Protein AF-A0A2D4KE89-F1 (afdb_monomer)

InterPro domains:
  IPR010844 Occludin homology domain [PF07303] (53-152)
  IPR010844 Occludin homology domain [PS51980] (47-155)
  IPR031176 ELL/occludin family [PTHR23288] (12-153)

pLDDT: mean 80.94, std 24.41, range [31.98, 98.56]

Secondary structure (DSSP, 8-state):
------------------------------------------------HHHHSPPP-SHHHHHHHHHHHHHHHHHHHHHHHHHHHHHHHHHHHHHHHHHSPTTSHHHHHHHHHHHHHHHHHHSHHHHHHHHHHHHHHHHHHHHHHHHHHHHHHH-

Foldseek 3Di:
DDDDDDDDDDDDDDDDDDDDDDDDDDDPPPPPVVPPPPPPPPDDPVVPLCVVQPADDDPVSLVVLVVVLVVLVVVLVVLVVVLVVLVVLLVVLVVQCVVDDPPDPSNVVSVVVNVVSVVVCVDPVVVVSVVSSVVSVVNSVVSVVSSVVVVVVVD

Organism: NCBI:txid1970185

Nearest PDB structures (foldseek):
  1wpa-assembly1_A  TM=9.817E-01  e=3.297E-11  Homo sapiens
  3g7c-assembly1_A  TM=9.785E-01  e=3.714E-11  Homo sapiens
  1xaw-assembly1_A  TM=9.905E-01  e=5.310E-11  Homo sapiens
  5n7k-assembly4_D  TM=8.402E-01  e=2.770E-05  Homo sapiens
  5jw9-assembly1_B  TM=6.696E-01  e=1.006E-05  Homo sapiens

Structure (mmCIF, N/CA/C/O backbone):
data_AF-A0A2D4KE89-F1
#
_entry.id   AF-A0A2D4KE89-F1
#
loop_
_atom_site.group_PDB
_atom_site.id
_atom_site.type_symbol
_atom_site.label_atom_id
_atom_site.label_alt_id
_atom_site.label_comp_id
_atom_site.label_asym_id
_atom_site.label_entity_id
_atom_site.label_seq_id
_atom_site.pdbx_PDB_ins_code
_atom_site.Cartn_x
_atom_site.Cartn_y
_atom_site.Cartn_z
_atom_site.occupancy
_atom_site.B_iso_or_equiv
_atom_site.auth_seq_id
_atom_site.auth_comp_id
_atom_site.auth_asym_id
_atom_site.auth_atom_id
_atom_site.pdbx_PDB_model_num
ATOM 1 N N . TYR A 1 1 ? -92.440 -52.316 -2.681 1.00 39.38 1 TYR A N 1
ATOM 2 C CA . TYR A 1 1 ? -91.360 -53.042 -1.993 1.00 39.38 1 TYR A CA 1
ATOM 3 C C . TYR A 1 1 ? -90.592 -52.063 -1.129 1.00 39.38 1 TYR A C 1
ATOM 5 O O . TYR A 1 1 ? -90.064 -51.085 -1.637 1.00 39.38 1 TYR A O 1
ATOM 13 N N . VAL A 1 2 ? -90.635 -52.293 0.179 1.00 39.91 2 VAL A N 1
ATOM 14 C CA . VAL A 1 2 ? -89.806 -51.656 1.208 1.00 39.91 2 VAL A CA 1
ATOM 15 C C . VAL A 1 2 ? -88.372 -52.172 1.093 1.00 39.91 2 VAL A C 1
ATOM 17 O O . VAL A 1 2 ? -88.200 -53.377 0.942 1.00 39.91 2 VAL A O 1
ATOM 20 N N . ASN A 1 3 ? -87.372 -51.295 1.222 1.00 35.12 3 ASN A N 1
ATOM 21 C CA . ASN A 1 3 ? -86.276 -51.522 2.167 1.00 35.12 3 ASN A CA 1
ATOM 22 C C . ASN A 1 3 ? -85.503 -50.224 2.458 1.00 35.12 3 ASN A C 1
ATOM 24 O O . ASN A 1 3 ? -84.977 -49.568 1.563 1.00 35.12 3 ASN A O 1
ATOM 28 N N . THR A 1 4 ? -85.447 -49.883 3.738 1.00 42.06 4 THR A N 1
ATOM 29 C CA . THR A 1 4 ? -84.610 -48.864 4.382 1.00 42.06 4 THR A CA 1
ATOM 30 C C . THR A 1 4 ? -83.249 -49.452 4.767 1.00 42.06 4 THR A C 1
ATOM 32 O O . THR A 1 4 ? -83.226 -50.593 5.219 1.00 42.06 4 THR A O 1
ATOM 35 N N . SER A 1 5 ? -82.158 -48.673 4.731 1.00 47.38 5 SER A N 1
ATOM 36 C CA . SER A 1 5 ? -81.173 -48.642 5.834 1.00 47.38 5 SER A CA 1
ATOM 37 C C . SER A 1 5 ? -80.168 -47.483 5.704 1.00 47.38 5 SER A C 1
ATOM 39 O O . SER A 1 5 ? -79.529 -47.308 4.669 1.00 47.38 5 SER A O 1
ATOM 41 N N . ASN A 1 6 ? -80.042 -46.726 6.796 1.00 38.91 6 ASN A N 1
ATOM 42 C CA . ASN A 1 6 ? -79.036 -45.707 7.116 1.00 38.91 6 ASN A CA 1
ATOM 43 C C . ASN A 1 6 ? -77.774 -46.360 7.724 1.00 38.91 6 ASN A C 1
ATOM 45 O O . ASN A 1 6 ? -77.912 -47.355 8.427 1.00 38.91 6 ASN A O 1
ATOM 49 N N . TYR A 1 7 ? -76.593 -45.737 7.573 1.00 31.98 7 TYR A N 1
ATOM 50 C CA . TYR A 1 7 ? -75.766 -45.139 8.655 1.00 31.98 7 TYR A CA 1
ATOM 51 C C . TYR A 1 7 ? -74.295 -44.901 8.231 1.00 31.98 7 TYR A C 1
ATOM 53 O O . TYR A 1 7 ? -73.557 -45.824 7.916 1.00 31.98 7 TYR A O 1
ATOM 61 N N . ASN A 1 8 ? -73.918 -43.617 8.248 1.00 35.47 8 ASN A N 1
ATOM 62 C CA . ASN A 1 8 ? -72.756 -42.948 8.863 1.00 35.47 8 ASN A CA 1
ATOM 63 C C . ASN A 1 8 ? -71.477 -43.739 9.256 1.00 35.47 8 ASN A C 1
ATOM 65 O O . ASN A 1 8 ? -71.558 -44.705 10.010 1.00 35.47 8 ASN A O 1
ATOM 69 N N . GLY A 1 9 ? -70.287 -43.189 8.943 1.00 32.12 9 GLY A N 1
ATOM 70 C CA . GLY A 1 9 ? -69.047 -43.539 9.660 1.00 32.12 9 GLY A CA 1
ATOM 71 C C . GLY A 1 9 ? -67.700 -43.172 9.009 1.00 32.12 9 GLY A C 1
ATOM 72 O O . GLY A 1 9 ? -67.129 -43.978 8.292 1.00 32.12 9 GLY A O 1
ATOM 73 N N . SER A 1 10 ? -67.167 -42.000 9.379 1.00 37.59 10 SER A N 1
ATOM 74 C CA . SER A 1 10 ? -65.745 -41.658 9.619 1.00 37.59 10 SER A CA 1
ATOM 75 C C . SER A 1 10 ? -64.627 -41.994 8.613 1.00 37.59 10 SER A C 1
ATOM 77 O O . SER A 1 10 ? -64.153 -43.124 8.552 1.00 37.59 10 SER A O 1
ATOM 79 N N . ALA A 1 11 ? -63.988 -40.944 8.074 1.00 43.47 11 ALA A N 1
ATOM 80 C CA . ALA A 1 11 ? -62.532 -40.921 7.868 1.00 43.47 11 ALA A CA 1
ATOM 81 C C . ALA A 1 11 ? -61.942 -39.487 7.870 1.00 43.47 11 ALA A C 1
ATOM 83 O O . ALA A 1 11 ? -61.916 -38.805 6.856 1.00 43.47 11 ALA A O 1
ATOM 84 N N . LYS A 1 12 ? -61.484 -39.067 9.058 1.00 46.44 12 LYS A N 1
ATOM 85 C CA . LYS A 1 12 ? -60.217 -38.370 9.381 1.00 46.44 12 LYS A CA 1
ATOM 86 C C . LYS A 1 12 ? -59.713 -37.213 8.484 1.00 46.44 12 LYS A C 1
ATOM 88 O O . LYS A 1 12 ? -59.200 -37.419 7.392 1.00 46.44 12 LYS A O 1
ATOM 93 N N . GLU A 1 13 ? -59.679 -36.020 9.082 1.00 40.28 13 GLU A N 1
ATOM 94 C CA . GLU A 1 13 ? -58.695 -34.949 8.819 1.00 40.28 13 GLU A CA 1
ATOM 95 C C . GLU A 1 13 ? -57.255 -35.437 9.151 1.00 40.28 13 GLU A C 1
ATOM 97 O O . GLU A 1 13 ? -57.115 -36.346 9.979 1.00 40.28 13 GLU A O 1
ATOM 102 N N . PRO A 1 14 ? -56.178 -34.863 8.563 1.00 45.69 14 PRO A N 1
ATOM 103 C CA . PRO A 1 14 ? -55.674 -33.589 9.086 1.00 45.69 14 PRO A CA 1
ATOM 104 C C . PRO A 1 14 ? -55.131 -32.579 8.051 1.00 45.69 14 PRO A C 1
ATOM 106 O O . PRO A 1 14 ? -54.587 -32.908 6.999 1.00 45.69 14 PRO A O 1
ATOM 109 N N . GLN A 1 15 ? -55.220 -31.315 8.464 1.00 43.69 15 GLN A N 1
ATOM 110 C CA . GLN A 1 15 ? -54.520 -30.117 7.990 1.00 43.69 15 GLN A CA 1
ATOM 111 C C . GLN A 1 15 ? -53.062 -30.324 7.537 1.00 43.69 15 GLN A C 1
ATOM 113 O O . GLN A 1 15 ? -52.228 -30.778 8.320 1.00 43.69 15 GLN A O 1
ATOM 118 N N . GLN A 1 16 ? -52.698 -29.774 6.369 1.00 47.75 16 GLN A N 1
ATOM 119 C CA . GLN A 1 16 ? -51.362 -29.201 6.158 1.00 47.75 16 GLN A CA 1
ATOM 120 C C . GLN A 1 16 ? -51.407 -27.840 5.456 1.00 47.75 16 GLN A C 1
ATOM 122 O O . GLN A 1 16 ? -52.224 -27.546 4.587 1.00 47.75 16 GLN A O 1
ATOM 127 N N . LYS A 1 17 ? -50.523 -26.974 5.946 1.00 44.28 17 LYS A N 1
ATOM 128 C CA . LYS A 1 17 ? -50.528 -25.520 5.838 1.00 44.28 17 LYS A CA 1
ATOM 129 C C . LYS A 1 17 ? -49.841 -25.027 4.557 1.00 44.28 17 LYS A C 1
ATOM 131 O O . LYS A 1 17 ? -48.752 -25.467 4.212 1.00 44.28 17 LYS A O 1
ATOM 136 N N . LYS A 1 18 ? -50.474 -24.021 3.944 1.00 48.06 18 LYS A N 1
ATOM 137 C CA . LYS A 1 18 ? -49.929 -22.837 3.246 1.00 48.06 18 LYS A CA 1
ATOM 138 C C . LYS A 1 18 ?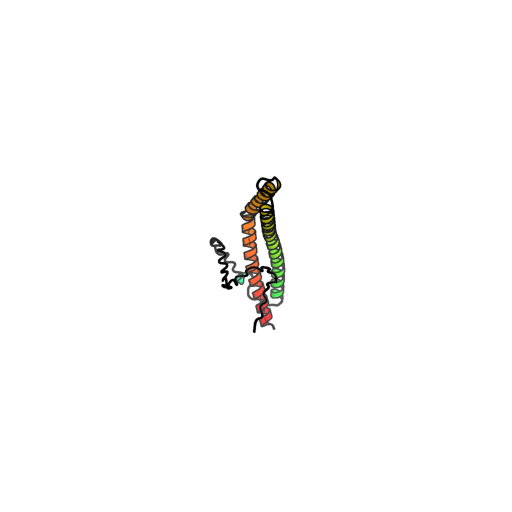 -48.435 -22.866 2.865 1.00 48.06 18 LYS A C 1
ATOM 140 O O . LYS A 1 18 ? -47.581 -22.688 3.728 1.00 48.06 18 LYS A O 1
ATOM 145 N N . LYS A 1 19 ? -48.140 -22.801 1.560 1.00 40.62 19 LYS A N 1
ATOM 146 C CA . LYS A 1 19 ? -46.970 -22.065 1.041 1.00 40.62 19 LYS A CA 1
ATOM 147 C C . LYS A 1 19 ? -47.383 -21.221 -0.166 1.00 40.62 19 LYS A C 1
ATOM 149 O O . LYS A 1 19 ? -47.630 -21.729 -1.251 1.00 40.62 19 LYS A O 1
ATOM 154 N N . ARG A 1 20 ? -47.498 -19.909 0.064 1.00 45.31 20 ARG A N 1
ATOM 155 C CA . ARG A 1 20 ? -47.676 -18.888 -0.977 1.00 45.31 20 ARG A CA 1
ATOM 156 C C . ARG A 1 20 ? -46.385 -18.833 -1.797 1.00 45.31 20 ARG A C 1
ATOM 158 O O . ARG A 1 20 ? -45.331 -18.537 -1.238 1.00 45.31 20 ARG A O 1
ATOM 165 N N . GLY A 1 21 ? -46.472 -19.123 -3.093 1.00 42.22 21 GLY A N 1
ATOM 166 C CA . GLY A 1 21 ? -45.379 -18.923 -4.042 1.00 42.22 21 GLY A CA 1
ATOM 167 C C . GLY A 1 21 ? -45.032 -17.438 -4.126 1.00 42.22 21 GLY A C 1
ATOM 168 O O . GLY A 1 21 ? -45.845 -16.627 -4.562 1.00 42.22 21 GLY A O 1
ATOM 169 N N . ARG A 1 22 ? -43.843 -17.075 -3.639 1.00 43.66 22 ARG A N 1
ATOM 170 C CA . ARG A 1 22 ? -43.297 -15.719 -3.702 1.00 43.66 22 ARG A CA 1
ATOM 171 C C . ARG A 1 22 ? -42.624 -15.561 -5.062 1.00 43.66 22 ARG A C 1
ATOM 173 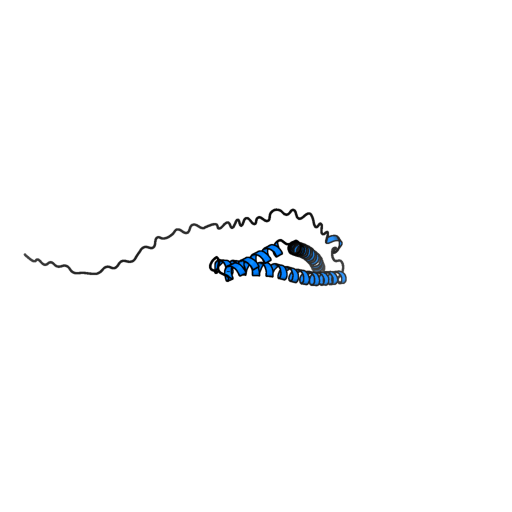O O . ARG A 1 22 ? -41.602 -16.188 -5.326 1.00 43.66 22 ARG A O 1
ATOM 180 N N . THR A 1 23 ? -43.227 -14.749 -5.923 1.00 49.50 23 THR A N 1
ATOM 181 C CA . THR A 1 23 ? -42.665 -14.309 -7.200 1.00 49.50 23 THR A CA 1
ATOM 182 C C . THR A 1 23 ? -41.262 -13.749 -6.968 1.00 49.50 23 THR A C 1
ATOM 184 O O . THR A 1 23 ? -41.093 -12.788 -6.215 1.00 49.50 23 THR A O 1
ATOM 187 N N . ARG A 1 24 ? -40.254 -14.372 -7.588 1.00 50.00 24 ARG A N 1
ATOM 188 C CA . ARG A 1 24 ? -38.881 -13.863 -7.646 1.00 50.00 24 ARG A CA 1
ATOM 189 C C . ARG A 1 24 ? -38.883 -12.593 -8.495 1.00 50.00 24 ARG A C 1
ATOM 191 O O . ARG A 1 24 ? -38.898 -12.668 -9.718 1.00 50.00 24 ARG A O 1
ATOM 198 N N . ARG A 1 25 ? -38.910 -11.431 -7.843 1.00 43.59 25 ARG A N 1
ATOM 199 C CA . ARG A 1 25 ? -38.455 -10.181 -8.454 1.00 43.59 25 ARG A CA 1
ATOM 200 C C . ARG A 1 25 ? -36.943 -10.148 -8.291 1.00 43.59 25 ARG A C 1
ATOM 202 O O . ARG A 1 25 ? -36.453 -10.265 -7.172 1.00 43.59 25 ARG A O 1
ATOM 209 N N . ALA A 1 26 ? -36.243 -10.090 -9.419 1.00 43.41 26 ALA A N 1
ATOM 210 C CA . ALA A 1 26 ? -34.811 -9.868 -9.474 1.00 43.41 26 ALA A CA 1
ATOM 211 C C . ALA A 1 26 ? -34.512 -8.539 -8.774 1.00 43.41 26 ALA A C 1
ATOM 213 O O . ALA A 1 26 ? -34.927 -7.482 -9.248 1.00 43.41 26 ALA A O 1
ATOM 214 N N . ASN A 1 27 ? -33.862 -8.618 -7.615 1.00 42.34 27 ASN A N 1
ATOM 215 C CA . ASN A 1 27 ? -33.247 -7.466 -6.989 1.00 42.34 27 ASN A CA 1
ATOM 216 C C . ASN A 1 27 ? -31.969 -7.221 -7.789 1.00 42.34 27 ASN A C 1
ATOM 218 O O . ASN A 1 27 ? -31.030 -8.011 -7.737 1.00 42.34 27 ASN A O 1
ATOM 222 N N . SER A 1 28 ? -31.994 -6.196 -8.635 1.00 46.31 28 SER A N 1
ATOM 223 C CA . SER A 1 28 ? -30.771 -5.599 -9.144 1.00 46.31 28 SER A CA 1
ATOM 224 C C . SER A 1 28 ? -30.131 -4.916 -7.944 1.00 46.31 28 SER A C 1
ATOM 226 O O . SER A 1 28 ? -30.439 -3.758 -7.670 1.00 46.31 28 SER A O 1
ATOM 228 N N . ASP A 1 29 ? -29.316 -5.656 -7.194 1.00 44.06 29 ASP A N 1
ATOM 229 C CA . ASP A 1 29 ? -28.451 -5.103 -6.159 1.00 44.06 29 ASP A CA 1
ATOM 230 C C . ASP A 1 29 ? -27.383 -4.265 -6.875 1.00 44.06 29 ASP A C 1
ATOM 232 O O . ASP A 1 29 ? -26.281 -4.709 -7.192 1.00 44.06 29 ASP A O 1
ATOM 236 N N . ASN A 1 30 ? -27.786 -3.047 -7.231 1.00 44.53 30 ASN A N 1
ATOM 237 C CA . ASN A 1 30 ? -26.898 -1.973 -7.614 1.00 44.53 30 ASN A CA 1
ATOM 238 C C . ASN A 1 30 ? -26.195 -1.556 -6.320 1.00 44.53 30 ASN A C 1
ATOM 240 O O . ASN A 1 30 ? -26.732 -0.772 -5.538 1.00 44.53 30 ASN A O 1
ATOM 244 N N . TYR A 1 31 ? -25.054 -2.188 -6.046 1.00 41.84 31 TYR A N 1
ATOM 245 C CA . TYR A 1 31 ? -24.111 -1.743 -5.031 1.00 41.84 31 TYR A CA 1
ATOM 246 C C . TYR A 1 31 ? -23.524 -0.406 -5.488 1.00 41.84 31 TYR A C 1
ATOM 248 O O . TYR A 1 31 ? -22.379 -0.331 -5.925 1.00 41.84 31 TYR A O 1
ATOM 256 N N . ASP A 1 32 ? -24.319 0.651 -5.364 1.00 42.28 32 ASP A N 1
ATOM 257 C CA . ASP A 1 32 ? -23.818 2.012 -5.258 1.00 42.2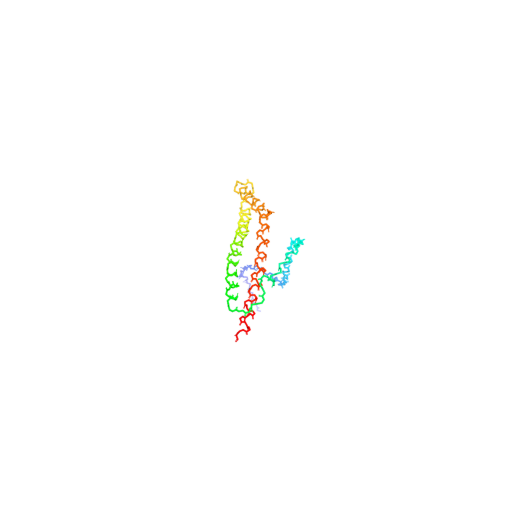8 32 ASP A CA 1
ATOM 258 C C . ASP A 1 32 ? -23.292 2.165 -3.826 1.00 42.28 32 ASP A C 1
ATOM 260 O O . ASP A 1 32 ? -23.896 2.769 -2.940 1.00 42.28 32 ASP A O 1
ATOM 264 N N . ALA A 1 33 ? -22.194 1.452 -3.561 1.00 46.97 33 ALA A N 1
ATOM 265 C CA . ALA A 1 33 ? -21.322 1.773 -2.456 1.00 46.97 33 ALA A CA 1
ATOM 266 C C . ALA A 1 33 ? -20.674 3.093 -2.848 1.00 46.97 33 ALA A C 1
ATOM 268 O O . ALA A 1 33 ? -19.630 3.116 -3.502 1.00 46.97 33 ALA A O 1
ATOM 269 N N . ASP A 1 34 ? -21.360 4.165 -2.465 1.00 42.88 34 ASP A N 1
ATOM 270 C CA . ASP A 1 34 ? -20.890 5.535 -2.397 1.00 42.88 34 ASP A CA 1
ATOM 271 C C . ASP A 1 34 ? -19.662 5.558 -1.471 1.00 42.88 34 ASP A C 1
ATOM 273 O O . ASP A 1 34 ? -19.695 5.918 -0.292 1.00 42.88 34 ASP A O 1
ATOM 277 N N . TYR A 1 35 ? -18.547 5.044 -1.995 1.00 41.47 35 TYR A N 1
ATOM 278 C CA . TYR A 1 35 ? -17.212 5.299 -1.506 1.00 41.47 35 TYR A CA 1
ATOM 279 C C . TYR A 1 35 ? -17.034 6.792 -1.723 1.00 41.47 35 TYR A C 1
ATOM 281 O O . TYR A 1 35 ? -16.546 7.244 -2.757 1.00 41.47 35 TYR A O 1
ATOM 289 N N . THR A 1 36 ? -17.411 7.560 -0.706 1.00 43.69 36 THR A N 1
ATOM 290 C CA . THR A 1 36 ? -16.899 8.901 -0.475 1.00 43.69 36 THR A CA 1
ATOM 291 C C . THR A 1 36 ? -15.386 8.779 -0.223 1.00 43.69 36 THR A C 1
ATOM 293 O O . THR A 1 36 ? -14.868 9.003 0.867 1.00 43.69 36 THR A O 1
ATOM 296 N N . THR A 1 37 ? -14.634 8.403 -1.262 1.00 53.94 37 THR A N 1
ATOM 297 C CA . THR A 1 37 ? -13.342 9.000 -1.561 1.00 53.94 37 THR A CA 1
ATOM 298 C C . THR A 1 37 ? -13.678 10.446 -1.868 1.00 53.94 37 THR A C 1
ATOM 300 O O . THR A 1 37 ? -13.884 10.837 -3.014 1.00 53.94 37 THR A O 1
ATOM 303 N N . GLY A 1 38 ? -13.817 11.227 -0.792 1.00 43.81 38 GLY A N 1
ATOM 304 C CA . GLY A 1 38 ? -13.691 12.667 -0.877 1.00 43.81 38 GLY A CA 1
ATOM 305 C C . GLY A 1 38 ? -12.471 12.929 -1.741 1.00 43.81 38 GLY A C 1
ATOM 306 O O . GLY A 1 38 ? -11.418 12.329 -1.511 1.00 43.81 38 GLY A O 1
ATOM 307 N N . GLY A 1 39 ? -12.686 13.702 -2.802 1.00 49.47 39 GLY A N 1
ATOM 308 C CA . GLY A 1 39 ? -11.672 14.081 -3.765 1.00 49.47 39 GLY A CA 1
ATOM 309 C C . GLY A 1 39 ? -10.539 14.796 -3.053 1.00 49.47 39 GLY A C 1
ATOM 310 O O . GLY A 1 39 ? -10.498 16.018 -2.981 1.00 49.47 39 GLY A O 1
ATOM 311 N N . GLU A 1 40 ? -9.604 14.019 -2.527 1.00 43.59 40 GLU A N 1
ATOM 312 C CA . GLU A 1 40 ? -8.252 14.465 -2.308 1.00 43.59 40 GLU A CA 1
ATOM 313 C C . GLU A 1 40 ? -7.690 14.591 -3.717 1.00 43.59 40 GLU A C 1
ATOM 315 O O . GLU A 1 40 ? -7.278 13.609 -4.341 1.00 43.59 40 GLU A O 1
ATOM 320 N N . SER A 1 41 ? -7.792 15.808 -4.250 1.00 51.78 41 SER A N 1
ATOM 321 C CA . SER A 1 41 ? -6.939 16.304 -5.317 1.00 51.78 41 SER A CA 1
ATOM 322 C C . SER A 1 41 ? -5.500 16.050 -4.872 1.00 51.78 41 SER A C 1
ATOM 324 O O . SER A 1 41 ? -4.882 16.867 -4.196 1.00 51.78 41 SER A O 1
ATOM 326 N N . CYS A 1 42 ? -5.028 14.834 -5.145 1.00 44.31 42 CYS A N 1
ATOM 327 C CA . CYS A 1 42 ? -3.651 14.402 -5.037 1.00 44.31 42 CYS A CA 1
ATOM 328 C C . CYS A 1 42 ? -2.947 15.143 -6.156 1.00 44.31 42 CYS A C 1
ATOM 330 O O . CYS A 1 42 ? -2.852 14.631 -7.271 1.00 44.31 42 CYS A O 1
ATOM 332 N N . ASP A 1 43 ? -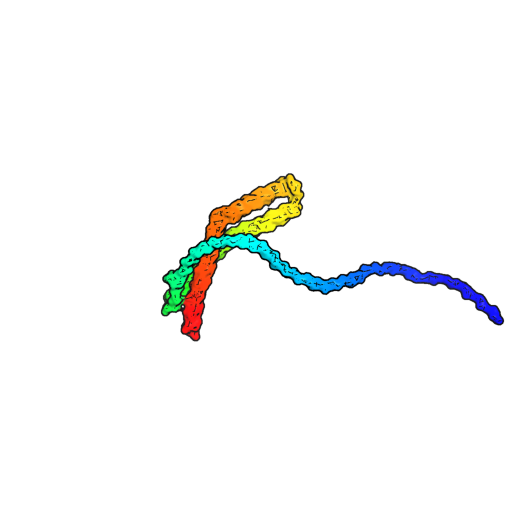2.584 16.381 -5.836 1.00 45.84 43 ASP A N 1
ATOM 333 C CA . ASP A 1 43 ? -1.694 17.222 -6.605 1.00 45.84 43 ASP A CA 1
ATOM 334 C C . ASP A 1 43 ? -0.587 16.330 -7.167 1.00 45.84 43 ASP A C 1
ATOM 336 O O . ASP A 1 43 ? 0.067 15.576 -6.442 1.00 45.84 43 ASP A O 1
ATOM 340 N N . GLU A 1 44 ? -0.558 16.310 -8.488 1.00 48.03 44 GLU A N 1
ATOM 341 C CA . GLU A 1 44 ? 0.440 15.773 -9.391 1.00 48.03 44 GLU A CA 1
ATOM 342 C C . GLU A 1 44 ? 1.756 15.381 -8.702 1.00 48.03 44 GLU A C 1
ATOM 344 O O . GLU A 1 44 ? 2.720 16.142 -8.654 1.00 48.03 44 GLU A O 1
ATOM 349 N N . LEU A 1 45 ? 1.856 14.133 -8.239 1.00 53.97 45 LEU A N 1
ATOM 350 C CA . LEU A 1 45 ? 3.154 13.477 -8.287 1.00 53.97 45 LEU A CA 1
ATOM 351 C C . LEU A 1 45 ? 3.400 13.213 -9.776 1.00 53.97 45 LEU A C 1
ATOM 353 O O . LEU A 1 45 ? 3.073 12.137 -10.280 1.00 53.97 45 LEU A O 1
ATOM 357 N N . ASP A 1 46 ? 3.866 14.247 -10.490 1.00 54.69 46 ASP A N 1
ATOM 358 C CA . ASP A 1 46 ? 4.397 14.180 -11.856 1.00 54.69 46 ASP A CA 1
ATOM 359 C C . ASP A 1 46 ? 5.690 13.358 -11.818 1.00 54.69 46 ASP A C 1
ATOM 361 O O . ASP A 1 46 ? 6.821 13.833 -11.933 1.00 54.69 46 ASP A O 1
ATOM 365 N N . GLU A 1 47 ? 5.519 12.079 -11.513 1.00 65.12 47 GLU A N 1
ATOM 366 C CA . GLU A 1 47 ? 6.577 11.100 -11.483 1.00 65.12 47 GLU A CA 1
ATOM 367 C C . GLU A 1 47 ? 6.852 10.711 -12.929 1.00 65.12 47 GLU A C 1
ATOM 369 O O . GLU A 1 47 ? 6.310 9.739 -13.461 1.00 65.12 47 GLU A O 1
ATOM 374 N N . ASN A 1 48 ? 7.693 11.513 -13.581 1.00 83.75 48 ASN A N 1
ATOM 375 C CA . ASN A 1 48 ? 8.151 11.261 -14.937 1.00 83.75 48 ASN A CA 1
ATOM 376 C C . ASN A 1 48 ? 9.141 10.081 -14.965 1.00 83.75 48 ASN A C 1
ATOM 378 O O . ASN A 1 48 ? 10.350 10.244 -15.174 1.00 83.75 48 ASN A O 1
ATOM 382 N N . TRP A 1 49 ? 8.621 8.872 -14.744 1.00 92.88 49 TRP A N 1
ATOM 383 C CA . TRP A 1 49 ? 9.391 7.632 -14.772 1.00 92.88 49 TRP A CA 1
ATOM 384 C C . TRP A 1 49 ? 10.041 7.381 -16.135 1.00 92.88 49 TRP A C 1
ATOM 386 O O . TRP A 1 49 ? 11.027 6.656 -16.191 1.00 92.88 49 TRP A O 1
ATOM 396 N N . ASP A 1 50 ? 9.568 8.008 -17.217 1.00 90.50 50 ASP A N 1
ATOM 397 C CA . ASP A 1 50 ? 10.206 7.927 -18.536 1.00 90.50 50 ASP A CA 1
ATOM 398 C C . ASP A 1 50 ? 11.626 8.524 -18.543 1.00 90.50 50 ASP A C 1
ATOM 400 O O . ASP A 1 50 ? 12.466 8.104 -19.341 1.00 90.50 50 ASP A O 1
ATOM 404 N N . ARG A 1 51 ? 11.933 9.473 -17.642 1.00 93.38 51 ARG A N 1
ATOM 405 C CA . ARG A 1 51 ? 13.280 10.054 -17.518 1.00 93.38 51 ARG A CA 1
ATOM 406 C C . ARG A 1 51 ? 14.252 9.139 -16.772 1.00 93.38 51 ARG A C 1
ATOM 408 O O . ARG A 1 51 ? 15.413 9.054 -17.163 1.00 93.38 51 ARG A O 1
ATOM 415 N N . GLU A 1 52 ? 13.806 8.504 -15.690 1.00 94.69 52 GLU A N 1
ATOM 416 C CA . GLU A 1 52 ? 14.643 7.610 -14.868 1.00 94.69 52 GLU A CA 1
ATOM 417 C C . GLU A 1 52 ? 14.733 6.204 -15.476 1.00 94.69 52 GLU A C 1
ATOM 419 O O . GLU A 1 52 ? 15.798 5.588 -15.498 1.00 94.69 52 GLU A O 1
ATOM 424 N N . TYR A 1 53 ? 13.624 5.735 -16.044 1.00 96.75 53 TYR A N 1
ATOM 425 C CA . TYR A 1 53 ? 13.481 4.441 -16.693 1.00 96.75 53 TYR A CA 1
ATOM 426 C C . TYR A 1 53 ? 13.048 4.604 -18.161 1.00 96.75 53 TYR A C 1
ATOM 428 O O . TYR A 1 53 ? 11.909 4.271 -18.503 1.00 96.75 53 TYR A O 1
ATOM 436 N N . PRO A 1 54 ? 13.917 5.128 -19.049 1.00 96.81 54 PRO A N 1
ATOM 437 C CA . PRO A 1 54 ? 13.634 5.180 -20.480 1.00 96.81 54 PRO A CA 1
ATOM 438 C C . PRO A 1 54 ? 13.490 3.784 -21.105 1.00 96.81 54 PRO A C 1
ATOM 440 O O . PRO A 1 54 ? 13.756 2.749 -20.494 1.00 96.81 54 PRO A O 1
ATOM 443 N N . SER A 1 55 ? 13.106 3.749 -22.384 1.00 97.06 55 SER A N 1
ATOM 444 C CA . SER A 1 55 ? 13.023 2.500 -23.149 1.00 97.06 55 SER A CA 1
ATOM 445 C C . SER A 1 55 ? 14.335 1.714 -23.109 1.00 97.06 55 SER A C 1
ATOM 447 O O . SER A 1 55 ? 15.407 2.241 -23.410 1.00 97.06 55 SER A O 1
ATOM 449 N N . VAL A 1 56 ? 14.235 0.426 -22.776 1.00 97.94 56 VAL A N 1
ATOM 450 C CA . VAL A 1 56 ? 15.393 -0.467 -22.680 1.00 97.94 56 VAL A CA 1
ATOM 451 C C . VAL A 1 56 ? 16.023 -0.673 -24.060 1.00 97.94 56 VAL A C 1
ATOM 453 O O . VAL A 1 56 ? 15.337 -0.977 -25.043 1.00 97.94 56 VAL A O 1
ATOM 456 N N . SER A 1 57 ? 17.345 -0.522 -24.104 1.00 96.88 57 SER A N 1
ATOM 457 C CA . SER A 1 57 ? 18.178 -0.581 -25.310 1.00 96.88 57 SER A CA 1
ATOM 458 C C . SER A 1 57 ? 19.185 -1.740 -25.310 1.00 96.88 57 SER A C 1
ATOM 460 O O . SER A 1 57 ? 19.735 -2.071 -26.358 1.00 96.88 57 SER A O 1
ATOM 462 N N . SER A 1 58 ? 19.417 -2.388 -24.162 1.00 97.69 58 SER A N 1
ATOM 463 C CA . SER A 1 58 ? 20.388 -3.481 -24.014 1.00 97.69 58 SER A CA 1
ATOM 464 C C . SER A 1 58 ? 19.968 -4.515 -22.966 1.00 97.69 58 SER A C 1
ATOM 466 O O . SER A 1 58 ? 19.206 -4.215 -22.045 1.00 97.69 58 SER A O 1
ATOM 468 N N . ASP A 1 59 ? 20.526 -5.727 -23.064 1.00 97.75 59 ASP A N 1
ATOM 469 C CA . ASP A 1 59 ? 20.306 -6.793 -22.078 1.00 97.75 59 ASP A CA 1
ATOM 470 C C . ASP A 1 59 ? 20.814 -6.418 -20.686 1.00 97.75 59 ASP A C 1
ATOM 472 O O . ASP A 1 59 ? 20.196 -6.776 -19.687 1.00 97.75 59 ASP A O 1
ATOM 476 N N . GLN A 1 60 ? 21.924 -5.684 -20.604 1.00 98.00 60 GLN A N 1
ATOM 477 C CA . GLN A 1 60 ? 22.448 -5.219 -19.324 1.00 98.00 60 GLN A CA 1
ATOM 478 C C . GLN A 1 60 ? 21.445 -4.279 -18.641 1.00 98.00 60 GLN A C 1
ATOM 480 O O . GLN A 1 60 ? 21.046 -4.536 -17.505 1.00 98.00 60 GLN A O 1
ATOM 485 N N . GLN A 1 61 ? 20.961 -3.262 -19.364 1.00 98.19 61 GLN A N 1
ATOM 486 C CA . GLN A 1 61 ? 19.947 -2.327 -18.866 1.00 98.19 61 GLN A CA 1
ATOM 487 C C . GLN A 1 61 ? 18.650 -3.057 -18.478 1.00 98.19 61 GLN A C 1
ATOM 489 O O . GLN A 1 61 ? 18.043 -2.761 -17.451 1.00 98.19 61 GLN A O 1
ATOM 494 N N . ARG A 1 62 ? 18.248 -4.072 -19.255 1.00 98.12 62 ARG A N 1
ATOM 495 C CA . ARG A 1 62 ? 17.104 -4.935 -18.932 1.00 98.12 62 ARG A CA 1
ATOM 496 C C . ARG A 1 62 ? 17.272 -5.633 -17.576 1.00 98.12 62 ARG A C 1
ATOM 498 O O . ARG A 1 62 ? 16.327 -5.679 -16.790 1.00 98.12 62 ARG A O 1
ATOM 505 N N . GLN A 1 63 ? 18.445 -6.214 -17.305 1.00 98.38 63 GLN A N 1
ATOM 506 C CA . GLN A 1 63 ? 18.704 -6.898 -16.031 1.00 98.38 63 GLN A CA 1
ATOM 507 C C . GLN A 1 63 ? 18.754 -5.920 -14.854 1.00 98.38 63 GLN A C 1
ATOM 509 O O . GLN A 1 63 ? 18.276 -6.252 -13.770 1.00 98.38 63 GLN A O 1
ATOM 514 N N . GLU A 1 64 ? 19.280 -4.714 -15.064 1.00 98.38 64 GLU A N 1
ATOM 515 C CA . GLU A 1 64 ? 19.250 -3.642 -14.064 1.00 98.38 64 GLU A CA 1
ATOM 516 C C . GLU A 1 64 ? 17.805 -3.265 -13.711 1.00 98.38 64 GLU A C 1
ATOM 518 O O . GLU A 1 64 ? 17.437 -3.314 -12.540 1.00 98.38 64 GLU A O 1
ATOM 523 N N . TYR A 1 65 ? 16.950 -3.033 -14.712 1.00 98.44 65 TYR A N 1
ATOM 524 C CA . TYR A 1 65 ? 15.533 -2.710 -14.496 1.00 98.44 65 TYR A CA 1
ATOM 525 C C . TYR A 1 65 ? 14.793 -3.836 -13.783 1.00 98.44 65 TYR A C 1
ATOM 527 O O . TYR A 1 65 ? 13.968 -3.588 -12.906 1.00 98.44 65 TYR A O 1
ATOM 535 N N . LYS A 1 66 ? 15.103 -5.091 -14.123 1.00 98.19 66 LYS A N 1
ATOM 536 C CA . LYS A 1 66 ? 14.527 -6.246 -13.435 1.00 98.19 66 LYS A CA 1
ATOM 537 C C . LYS A 1 66 ? 14.913 -6.271 -11.951 1.00 98.19 66 LYS A C 1
ATOM 539 O O . LYS A 1 66 ? 14.051 -6.519 -11.114 1.00 98.19 66 LYS A O 1
ATOM 544 N N . ARG A 1 67 ? 16.182 -6.022 -11.616 1.00 98.56 67 ARG A N 1
ATOM 545 C CA . ARG A 1 67 ? 16.646 -5.992 -10.220 1.00 98.56 67 ARG A CA 1
ATOM 546 C C . ARG A 1 67 ? 15.970 -4.868 -9.434 1.00 98.56 67 ARG A C 1
ATOM 548 O O . ARG A 1 67 ? 15.523 -5.106 -8.315 1.00 98.56 67 ARG A O 1
ATOM 555 N N . ASP A 1 68 ? 15.855 -3.687 -10.033 1.00 98.06 68 ASP A N 1
ATOM 556 C CA . ASP A 1 68 ? 15.162 -2.547 -9.429 1.00 98.06 68 ASP A CA 1
ATOM 557 C C . ASP A 1 68 ? 13.673 -2.845 -9.212 1.00 98.06 68 ASP A C 1
ATOM 559 O O . ASP A 1 68 ? 13.122 -2.543 -8.152 1.00 98.06 68 ASP A O 1
ATOM 563 N N . PHE A 1 69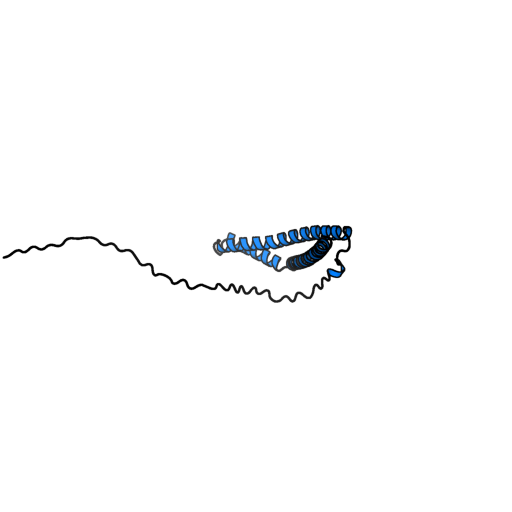 ? 13.028 -3.496 -10.186 1.00 98.50 69 PHE A N 1
ATOM 564 C CA . PHE A 1 69 ? 11.651 -3.962 -10.057 1.00 98.50 69 PHE A CA 1
ATOM 565 C C . PHE A 1 69 ? 11.495 -4.958 -8.904 1.00 98.50 69 PHE A C 1
ATOM 567 O O . PHE A 1 69 ? 10.574 -4.820 -8.102 1.00 98.50 69 PHE A O 1
ATOM 574 N N . ASP A 1 70 ? 12.382 -5.950 -8.796 1.00 98.44 70 ASP A N 1
ATOM 575 C CA . ASP A 1 70 ? 12.314 -6.966 -7.743 1.00 98.44 70 ASP A CA 1
ATOM 576 C C . ASP A 1 70 ? 12.479 -6.334 -6.345 1.00 98.44 70 ASP A C 1
ATOM 578 O O . ASP A 1 70 ? 11.705 -6.641 -5.433 1.00 98.44 70 ASP A O 1
ATOM 582 N N . ALA A 1 71 ? 13.426 -5.401 -6.192 1.00 98.31 71 ALA A N 1
ATOM 583 C CA . ALA A 1 71 ? 13.643 -4.664 -4.946 1.00 98.31 71 ALA A CA 1
ATOM 584 C C . ALA A 1 71 ? 12.433 -3.790 -4.574 1.00 98.31 71 ALA A C 1
ATOM 586 O O . ALA A 1 71 ? 11.912 -3.887 -3.460 1.00 98.31 71 ALA A O 1
ATOM 587 N N . GLY A 1 72 ? 11.924 -2.994 -5.520 1.00 97.69 72 GLY A N 1
ATOM 588 C CA . GLY A 1 72 ? 10.742 -2.163 -5.289 1.00 97.69 72 GLY A CA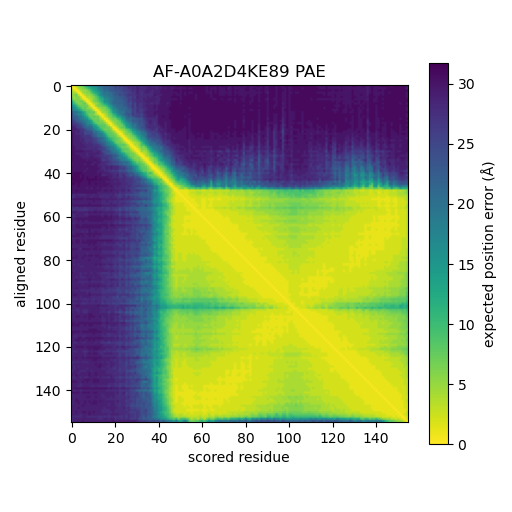 1
ATOM 589 C C . GLY A 1 72 ? 9.477 -2.990 -5.033 1.00 97.69 72 GLY A C 1
ATOM 590 O O . GLY A 1 72 ? 8.635 -2.600 -4.227 1.00 97.69 72 GLY A O 1
ATOM 591 N N . LEU A 1 73 ? 9.340 -4.169 -5.651 1.00 98.31 73 LEU A N 1
ATOM 592 C CA . LEU A 1 73 ? 8.218 -5.075 -5.399 1.00 98.31 73 LEU A CA 1
ATOM 593 C C . LEU A 1 73 ? 8.270 -5.662 -3.984 1.00 98.31 73 LEU A C 1
ATOM 595 O O . LEU A 1 73 ? 7.220 -5.825 -3.356 1.00 98.31 73 LEU A O 1
ATOM 599 N N . GLN A 1 74 ? 9.461 -5.984 -3.474 1.00 98.56 74 GLN A N 1
ATOM 600 C CA . GLN A 1 74 ? 9.628 -6.424 -2.088 1.00 98.56 74 GLN A CA 1
ATOM 601 C C . GLN A 1 74 ? 9.204 -5.324 -1.109 1.00 98.56 74 GLN A C 1
ATOM 603 O O . GLN A 1 74 ? 8.461 -5.599 -0.164 1.00 98.56 74 GLN A O 1
ATOM 608 N N . GLU A 1 75 ? 9.625 -4.084 -1.354 1.00 98.06 75 GLU A N 1
ATOM 609 C CA . GLU A 1 75 ? 9.230 -2.937 -0.538 1.00 98.06 75 GLU A CA 1
ATOM 610 C C . GLU A 1 75 ? 7.717 -2.689 -0.587 1.00 98.06 75 GLU A C 1
ATOM 612 O O . GLU A 1 75 ? 7.079 -2.591 0.463 1.00 98.06 75 GLU A O 1
ATOM 617 N N . TYR A 1 76 ? 7.130 -2.681 -1.787 1.00 98.31 76 TYR A N 1
ATOM 618 C CA . TYR A 1 76 ? 5.689 -2.527 -1.983 1.00 98.31 76 TYR A CA 1
ATOM 619 C C . TYR A 1 76 ? 4.897 -3.576 -1.196 1.00 98.31 76 TYR A C 1
ATOM 621 O O . TYR A 1 76 ? 3.959 -3.235 -0.479 1.00 98.31 76 TYR A O 1
ATOM 629 N N . LYS A 1 77 ? 5.294 -4.853 -1.277 1.00 98.19 77 LYS A N 1
ATOM 630 C CA . LYS A 1 77 ? 4.626 -5.941 -0.546 1.00 98.19 77 LYS A CA 1
ATOM 631 C C . LYS A 1 77 ? 4.716 -5.769 0.966 1.00 98.19 77 LYS A C 1
ATOM 633 O O . LYS A 1 77 ? 3.734 -6.034 1.653 1.00 98.19 77 LYS A O 1
ATOM 638 N N . ARG A 1 78 ? 5.870 -5.336 1.479 1.00 98.19 78 ARG A N 1
ATOM 639 C CA . ARG A 1 78 ? 6.054 -5.076 2.911 1.00 98.19 78 ARG A CA 1
ATOM 640 C C . ARG A 1 78 ? 5.129 -3.955 3.384 1.00 98.19 78 ARG A C 1
ATOM 642 O O . ARG A 1 78 ? 4.387 -4.158 4.337 1.00 98.19 78 ARG A O 1
ATOM 649 N N . LEU A 1 79 ? 5.135 -2.813 2.695 1.00 97.31 79 LEU A N 1
ATOM 650 C CA . LEU A 1 79 ? 4.279 -1.677 3.050 1.00 97.31 79 LEU A CA 1
ATOM 651 C C . LEU A 1 79 ? 2.793 -2.031 2.944 1.00 97.31 79 LEU A C 1
ATOM 653 O O . LEU A 1 79 ? 2.022 -1.706 3.841 1.00 97.31 79 LEU A O 1
ATOM 657 N N . GLN A 1 80 ? 2.393 -2.739 1.885 1.00 97.12 80 GLN A N 1
ATOM 658 C CA . GLN A 1 80 ? 1.014 -3.190 1.724 1.00 97.12 80 GLN A CA 1
ATOM 659 C C . GLN A 1 80 ? 0.591 -4.105 2.882 1.00 97.12 80 GLN A C 1
ATOM 661 O O . GLN A 1 80 ? -0.482 -3.905 3.439 1.00 97.12 80 GLN A O 1
ATOM 666 N N . ALA A 1 81 ? 1.443 -5.050 3.294 1.00 97.88 81 ALA A N 1
ATOM 667 C CA . ALA A 1 81 ? 1.154 -5.935 4.420 1.00 97.88 81 ALA A CA 1
ATOM 668 C C . ALA A 1 81 ? 0.977 -5.167 5.743 1.00 97.88 81 ALA A C 1
ATOM 670 O O . ALA A 1 81 ? 0.046 -5.461 6.487 1.00 97.88 81 ALA A O 1
ATOM 671 N N . GLU A 1 82 ? 1.818 -4.163 6.012 1.00 96.50 82 GLU A N 1
ATOM 672 C CA . GLU A 1 82 ? 1.690 -3.300 7.196 1.00 96.50 82 GLU A CA 1
ATOM 673 C C . GLU A 1 82 ? 0.356 -2.522 7.198 1.00 96.50 82 GLU A C 1
ATOM 675 O O . GLU A 1 82 ? -0.325 -2.449 8.221 1.00 96.50 82 GLU A O 1
ATOM 680 N N . LEU A 1 83 ? -0.055 -1.968 6.050 1.00 96.88 83 LEU A N 1
ATOM 681 C CA . LEU A 1 83 ? -1.324 -1.234 5.917 1.00 96.88 83 LEU A CA 1
ATOM 682 C C . LEU A 1 83 ? -2.555 -2.150 6.022 1.00 96.88 83 LEU A C 1
ATOM 684 O O . LEU A 1 83 ? -3.595 -1.740 6.558 1.00 96.88 83 LEU A O 1
ATOM 688 N N . ASP A 1 84 ? -2.442 -3.365 5.485 1.00 97.38 84 ASP A N 1
ATOM 689 C CA . ASP A 1 84 ? -3.498 -4.373 5.506 1.00 97.38 84 ASP A CA 1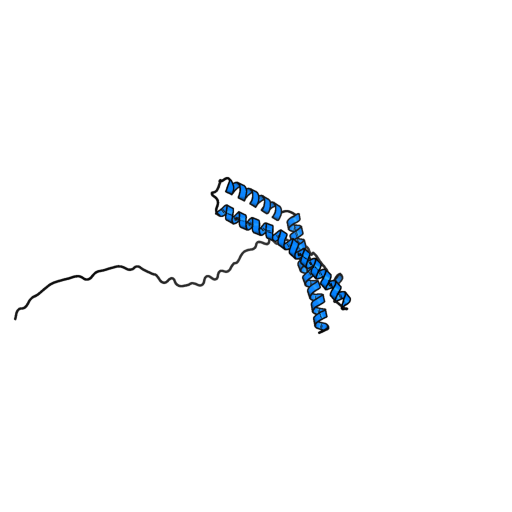
ATOM 690 C C . ASP A 1 84 ? -3.716 -4.911 6.920 1.00 97.38 84 ASP A C 1
ATOM 692 O O . ASP A 1 84 ? -4.861 -5.148 7.297 1.00 97.38 84 ASP A O 1
ATOM 696 N N . GLU A 1 85 ? -2.657 -5.060 7.720 1.00 98.00 85 GLU A N 1
ATOM 697 C CA . GLU A 1 85 ? -2.766 -5.563 9.091 1.00 98.00 85 GLU A CA 1
ATOM 698 C C . GLU A 1 85 ? -3.632 -4.652 9.965 1.00 98.00 85 GLU A C 1
ATOM 700 O O . GLU A 1 85 ? -4.601 -5.117 10.557 1.00 98.00 85 GLU A O 1
ATOM 705 N N . ILE A 1 86 ? -3.410 -3.334 9.906 1.00 96.94 86 ILE A N 1
ATOM 706 C CA . ILE A 1 86 ? -4.254 -2.347 10.605 1.00 96.94 86 ILE A CA 1
ATOM 707 C C . ILE A 1 86 ? -5.724 -2.478 10.177 1.00 96.94 86 ILE A C 1
ATOM 709 O O . ILE A 1 86 ? -6.644 -2.368 10.986 1.00 96.94 86 ILE A O 1
ATOM 713 N N . SER A 1 87 ? -5.974 -2.713 8.886 1.00 96.44 87 SER A N 1
ATOM 714 C CA . SER A 1 87 ? -7.343 -2.856 8.377 1.00 96.44 87 SER A CA 1
ATOM 715 C C . SER A 1 87 ? -7.994 -4.173 8.818 1.00 96.44 87 SER A C 1
ATOM 717 O O . SER A 1 87 ? -9.202 -4.196 9.069 1.00 96.44 87 SER A O 1
ATOM 719 N N . LYS A 1 88 ? -7.216 -5.255 8.942 1.00 98.25 88 LYS A N 1
ATOM 720 C CA . LYS A 1 88 ? -7.688 -6.537 9.480 1.00 98.25 88 LYS A CA 1
ATOM 721 C C . LYS A 1 88 ? -7.995 -6.442 10.968 1.00 98.25 88 LYS A C 1
ATOM 723 O O . LYS A 1 88 ? -9.042 -6.933 11.372 1.00 98.25 88 LYS A O 1
ATOM 728 N N . GLU A 1 89 ? -7.129 -5.809 11.755 1.00 98.19 89 GLU A N 1
ATOM 729 C CA . GLU A 1 89 ? -7.343 -5.610 13.191 1.00 98.19 89 GLU A CA 1
ATOM 730 C C . GLU A 1 89 ? -8.595 -4.770 13.451 1.00 98.19 89 GLU A C 1
ATOM 732 O O . GLU A 1 89 ? -9.448 -5.188 14.229 1.00 98.19 89 GLU A O 1
ATOM 737 N N . LEU A 1 90 ? -8.790 -3.672 12.709 1.00 98.31 90 LEU A N 1
ATOM 738 C CA . LEU A 1 90 ? -10.040 -2.903 12.758 1.00 98.31 90 LEU A CA 1
ATOM 739 C C . LEU A 1 90 ? -11.263 -3.775 12.446 1.00 98.31 90 LEU A C 1
ATOM 741 O O . LEU A 1 90 ? -12.243 -3.737 13.178 1.00 98.31 90 LEU A O 1
ATOM 745 N N . SER A 1 91 ? -11.186 -4.605 11.401 1.00 98.25 91 SER A N 1
ATOM 746 C CA . SER A 1 91 ? -12.287 -5.505 11.025 1.00 98.25 91 SER A CA 1
ATOM 747 C C . SER A 1 91 ? -12.532 -6.623 12.048 1.00 98.25 91 SER A C 1
ATOM 749 O O . SER A 1 91 ? -13.623 -7.190 12.087 1.00 98.25 91 SER A O 1
ATOM 751 N N . ARG A 1 92 ? -11.510 -7.008 12.824 1.00 98.50 92 ARG A N 1
ATOM 752 C CA . ARG A 1 92 ? -11.632 -7.966 13.930 1.00 98.50 92 ARG A CA 1
ATOM 753 C C . ARG A 1 92 ? -12.347 -7.306 15.104 1.00 98.50 92 ARG A C 1
ATOM 755 O O . ARG A 1 92 ? -13.330 -7.857 15.582 1.00 98.50 92 ARG A O 1
ATOM 762 N N . LEU A 1 93 ? -11.894 -6.116 15.492 1.00 98.44 93 LEU A N 1
ATOM 763 C CA . LEU A 1 93 ? -12.470 -5.329 16.580 1.00 98.44 93 LEU A CA 1
ATOM 764 C C . LEU A 1 93 ? -13.916 -4.912 16.295 1.00 98.44 93 LEU A C 1
ATOM 766 O O . LEU A 1 93 ? -14.727 -4.982 17.205 1.00 98.44 93 LEU A O 1
ATOM 770 N N . ASP A 1 94 ? -14.265 -4.566 15.049 1.00 97.81 94 ASP A N 1
ATOM 771 C CA . ASP A 1 94 ? -15.662 -4.297 14.661 1.00 97.81 94 ASP A CA 1
ATOM 772 C C . ASP A 1 94 ? -16.574 -5.494 15.009 1.00 97.81 94 ASP A C 1
ATOM 774 O O . ASP A 1 94 ? -17.639 -5.315 15.587 1.00 97.81 94 ASP A O 1
ATOM 778 N N . LYS A 1 95 ? -16.130 -6.731 14.739 1.00 98.12 95 LYS A N 1
ATOM 779 C CA . LYS A 1 95 ? -16.903 -7.942 15.073 1.00 98.12 95 LYS A CA 1
ATOM 780 C C . LYS A 1 95 ? -16.957 -8.208 16.573 1.00 98.12 95 LYS A C 1
ATOM 782 O O . LYS A 1 95 ? -17.992 -8.607 17.083 1.00 98.12 95 LYS A O 1
ATOM 787 N N . GLU A 1 96 ? -15.842 -8.006 17.271 1.00 97.56 96 GLU A N 1
ATOM 788 C CA . GLU A 1 96 ? -15.798 -8.155 18.729 1.00 97.56 96 GLU A CA 1
ATOM 789 C C . GLU A 1 96 ? -16.746 -7.157 19.415 1.00 97.56 96 GLU A C 1
ATOM 791 O O . GLU A 1 96 ? -17.453 -7.521 20.350 1.00 97.56 96 GLU A O 1
ATOM 796 N N . LEU A 1 97 ? -16.816 -5.920 18.916 1.00 98.00 97 LEU A N 1
ATOM 797 C CA . LEU A 1 97 ? -17.742 -4.899 19.404 1.00 98.00 97 LEU A CA 1
ATOM 798 C C . LEU A 1 97 ? -19.209 -5.264 19.152 1.00 98.00 97 LEU A C 1
ATOM 800 O O . LEU A 1 97 ? -20.032 -5.016 20.030 1.00 98.00 97 LEU A O 1
ATOM 804 N N . ASP A 1 98 ? -19.524 -5.873 18.005 1.00 97.31 98 ASP A N 1
ATOM 805 C CA . ASP A 1 98 ? -20.869 -6.388 17.708 1.00 97.31 98 ASP A CA 1
ATOM 806 C C . ASP A 1 98 ? -21.268 -7.561 18.631 1.00 97.31 98 ASP A C 1
ATOM 808 O O . ASP A 1 98 ? -22.450 -7.739 18.937 1.00 97.31 98 ASP A O 1
ATOM 812 N N . ASP A 1 99 ? -20.295 -8.367 19.071 1.00 97.12 99 ASP A N 1
ATOM 813 C CA . ASP A 1 99 ? -20.518 -9.564 19.891 1.00 97.12 99 ASP A CA 1
ATOM 814 C C . ASP A 1 99 ? -20.583 -9.265 21.406 1.00 97.12 99 ASP A C 1
ATOM 816 O O . ASP A 1 99 ? -21.260 -9.981 22.156 1.00 97.12 99 A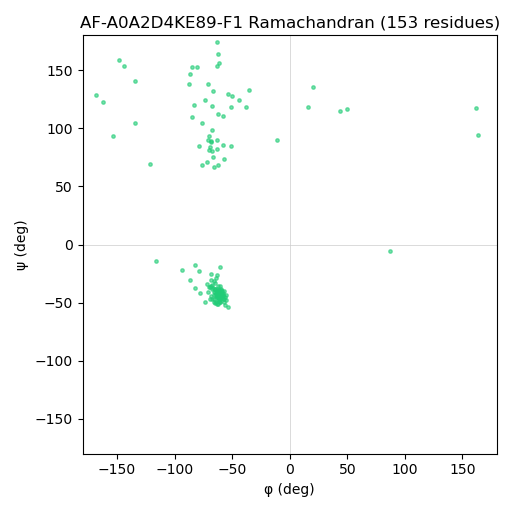SP A O 1
ATOM 820 N N . TYR A 1 100 ? -19.875 -8.238 21.890 1.00 96.94 100 TYR A N 1
ATOM 821 C CA . TYR A 1 100 ? -19.822 -7.900 23.315 1.00 96.94 100 TYR A CA 1
ATOM 822 C C . TYR A 1 100 ? -21.041 -7.110 23.805 1.00 96.94 100 TYR A C 1
ATOM 824 O O . TYR A 1 100 ? -21.687 -6.355 23.085 1.00 96.94 100 TYR A O 1
ATOM 832 N N . ILE A 1 101 ? -21.340 -7.251 25.100 1.00 96.69 101 ILE A N 1
ATOM 833 C CA . ILE A 1 101 ? -22.406 -6.483 25.749 1.00 96.69 101 ILE A CA 1
ATOM 834 C C . ILE A 1 101 ? -21.934 -5.038 25.929 1.00 96.69 101 ILE A C 1
ATOM 836 O O . ILE A 1 101 ? -20.925 -4.786 26.591 1.00 96.69 101 ILE A O 1
ATOM 840 N N . GLU A 1 102 ? -22.706 -4.085 25.408 1.00 94.75 102 GLU A N 1
ATOM 841 C CA . GLU A 1 102 ? -22.426 -2.659 25.575 1.00 94.75 102 GLU A CA 1
ATOM 842 C C . GLU A 1 102 ? -22.182 -2.292 27.049 1.00 94.75 102 GLU A C 1
ATOM 844 O O . GLU A 1 102 ? -22.975 -2.589 27.947 1.00 94.75 102 GLU A O 1
ATOM 849 N N . GLY A 1 103 ? -21.059 -1.618 27.301 1.00 93.19 103 GLY A N 1
ATOM 850 C CA . GLY A 1 103 ? -20.666 -1.161 28.635 1.00 93.19 103 GLY A CA 1
ATOM 851 C C . GLY A 1 103 ? -19.883 -2.174 29.477 1.00 93.19 103 GLY A C 1
ATOM 852 O O . GLY A 1 103 ? -19.388 -1.775 30.542 1.00 93.19 103 GLY A O 1
ATOM 853 N N . SER A 1 104 ? -19.712 -3.419 29.007 1.00 97.62 104 SER A N 1
ATOM 854 C CA . SER A 1 104 ? -18.793 -4.386 29.622 1.00 97.62 104 SER A CA 1
ATOM 855 C C . SER A 1 104 ? -17.337 -3.900 29.559 1.00 97.62 104 SER A C 1
ATOM 857 O O . SER A 1 104 ? -17.006 -2.952 28.838 1.00 97.62 104 SER A O 1
ATOM 859 N N . GLU A 1 105 ? -16.455 -4.508 30.356 1.00 97.75 105 GLU A N 1
ATOM 860 C CA . GLU A 1 105 ? -15.028 -4.161 30.335 1.00 97.75 105 GLU A CA 1
ATOM 861 C C . GLU A 1 105 ? -14.379 -4.551 29.001 1.00 97.75 105 GLU A C 1
ATOM 863 O O . GLU A 1 105 ? -13.594 -3.777 28.456 1.00 97.75 105 GLU A O 1
ATOM 868 N N . GLU A 1 106 ? -14.774 -5.690 28.430 1.00 97.69 106 GLU A N 1
ATOM 869 C CA . GLU A 1 106 ? -14.317 -6.183 27.128 1.00 97.69 106 GLU A CA 1
ATOM 870 C C . GLU A 1 106 ? -14.735 -5.242 25.996 1.00 97.69 106 GLU A C 1
ATOM 872 O O . GLU A 1 106 ? -13.901 -4.869 25.173 1.00 97.69 106 GLU A O 1
ATOM 877 N N . TYR A 1 107 ? -15.994 -4.784 25.996 1.00 98.25 107 TYR A N 1
ATOM 878 C CA . TYR A 1 107 ? -16.481 -3.812 25.017 1.00 98.25 107 TYR A CA 1
ATOM 879 C C . TYR A 1 107 ? -15.669 -2.514 25.071 1.00 98.25 107 TYR A C 1
ATOM 881 O O . TYR A 1 107 ? -15.239 -1.995 24.043 1.00 98.25 107 TYR A O 1
ATOM 889 N N . LYS A 1 108 ? -15.424 -1.985 26.278 1.00 98.06 108 LYS A N 1
ATOM 890 C CA . LYS A 1 108 ? -14.638 -0.754 26.455 1.00 98.06 108 LYS A CA 1
ATOM 891 C C . LYS A 1 108 ? -13.200 -0.932 25.976 1.00 98.06 108 LYS A C 1
ATOM 893 O O . LYS A 1 108 ? -12.697 -0.067 25.268 1.00 98.06 108 LYS A O 1
ATOM 898 N N . ALA A 1 109 ? -12.565 -2.054 26.314 1.00 98.00 109 ALA A N 1
ATOM 899 C CA . ALA A 1 109 ? -11.208 -2.354 25.872 1.00 98.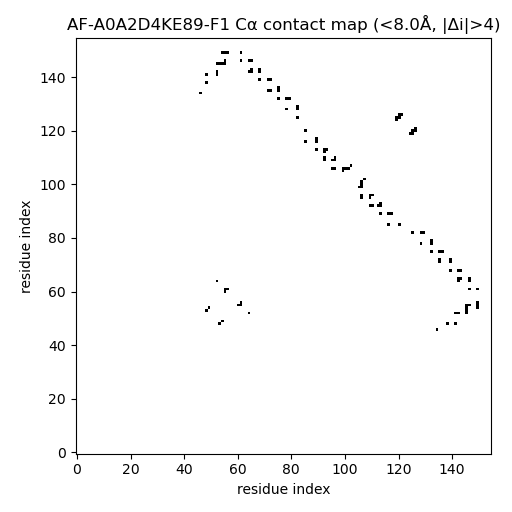00 109 ALA A CA 1
ATOM 900 C C . ALA A 1 109 ? -11.114 -2.453 24.338 1.00 98.00 109 ALA A C 1
ATOM 902 O O . ALA A 1 109 ? -10.237 -1.826 23.740 1.00 98.00 109 ALA A O 1
ATOM 903 N N . ALA A 1 110 ? -12.048 -3.167 23.699 1.00 98.12 110 ALA A N 1
ATOM 904 C CA . ALA A 1 110 ? -12.114 -3.278 22.243 1.00 98.12 110 ALA A CA 1
ATOM 905 C C . ALA A 1 110 ? -12.371 -1.916 21.572 1.00 98.12 110 ALA A C 1
ATOM 907 O O . ALA A 1 110 ? -11.740 -1.590 20.566 1.00 98.12 110 ALA A O 1
ATOM 908 N N . ALA A 1 111 ? -13.243 -1.084 22.152 1.00 98.12 111 ALA A N 1
ATOM 909 C CA . ALA A 1 111 ? -13.541 0.252 21.639 1.00 98.12 111 ALA A CA 1
ATOM 910 C C . ALA A 1 111 ? -12.325 1.187 21.740 1.00 98.12 111 ALA A C 1
ATOM 912 O O . ALA A 1 111 ? -12.036 1.938 20.804 1.00 98.12 111 ALA A O 1
ATOM 913 N N . ASP A 1 112 ? -11.586 1.127 22.849 1.00 98.12 112 ASP A N 1
ATOM 914 C CA . ASP A 1 112 ? -10.365 1.907 23.039 1.00 98.12 112 ASP A CA 1
ATOM 915 C C . ASP A 1 112 ? -9.283 1.513 22.024 1.00 98.12 112 ASP A C 1
ATOM 917 O O . ASP A 1 112 ? -8.653 2.386 21.422 1.00 98.12 112 ASP A O 1
ATOM 921 N N . GLU A 1 113 ? -9.074 0.213 21.794 1.00 98.19 113 GLU A N 1
ATOM 922 C CA . GLU A 1 113 ? -8.126 -0.276 20.785 1.00 98.19 113 GLU A CA 1
ATOM 923 C C . GLU A 1 113 ? -8.555 0.125 19.366 1.00 98.19 113 GLU A C 1
ATOM 925 O O . GLU A 1 113 ? -7.738 0.625 18.587 1.00 98.19 113 GLU A O 1
ATOM 930 N N . TYR A 1 114 ? -9.850 0.007 19.058 1.00 98.38 114 TYR A N 1
ATOM 931 C CA . TYR A 1 114 ? -10.412 0.415 17.774 1.00 98.38 114 TYR A CA 1
ATOM 932 C C . TYR A 1 114 ? -10.132 1.892 17.490 1.00 98.38 114 TYR A C 1
ATOM 934 O O . TYR A 1 114 ? -9.605 2.237 16.429 1.00 98.38 114 TYR A O 1
ATOM 942 N N . ASN A 1 115 ? -10.414 2.771 18.455 1.00 97.88 115 ASN A N 1
ATOM 943 C CA . ASN A 1 115 ? -10.170 4.205 18.318 1.00 97.88 115 ASN A CA 1
ATOM 944 C C . ASN A 1 115 ? -8.681 4.516 18.107 1.00 97.88 115 ASN A C 1
ATOM 946 O O . ASN A 1 115 ? -8.346 5.288 17.210 1.00 97.88 115 ASN A O 1
ATOM 950 N N . ARG A 1 116 ? -7.772 3.844 18.828 1.00 98.31 116 ARG A N 1
ATOM 951 C CA . ARG A 1 116 ? -6.321 3.999 18.608 1.00 98.31 116 ARG A CA 1
ATOM 952 C C . ARG A 1 116 ? -5.902 3.615 17.188 1.00 98.31 116 ARG A C 1
ATOM 954 O O . ARG A 1 116 ? -5.107 4.324 16.571 1.00 98.31 116 ARG A O 1
ATOM 961 N N . LEU A 1 117 ? -6.432 2.520 16.641 1.00 97.94 117 LEU A N 1
ATOM 962 C CA . LEU A 1 117 ? -6.143 2.117 15.260 1.00 97.94 117 LEU A CA 1
ATOM 963 C C . LEU A 1 117 ? -6.735 3.096 14.234 1.00 97.94 117 LEU A C 1
ATOM 965 O O . LEU A 1 117 ? -6.114 3.354 13.197 1.00 97.94 117 LEU A O 1
ATOM 969 N N . LYS A 1 118 ? -7.903 3.689 14.511 1.00 97.94 118 LYS A N 1
ATOM 970 C CA . LYS A 1 118 ? -8.479 4.760 13.677 1.00 97.94 118 LYS A CA 1
ATOM 971 C C . LYS A 1 118 ? -7.601 6.009 13.696 1.00 97.94 118 LYS A C 1
ATOM 973 O O . LYS A 1 118 ? -7.349 6.569 12.626 1.00 97.94 118 LYS A O 1
ATOM 978 N N . ASP A 1 119 ? -7.064 6.380 14.855 1.00 98.12 119 ASP A N 1
ATOM 979 C CA . ASP A 1 119 ? -6.123 7.494 14.985 1.00 98.12 119 ASP A CA 1
ATOM 980 C C . ASP A 1 119 ? -4.848 7.233 14.176 1.00 98.12 119 ASP A C 1
ATOM 982 O O . ASP A 1 119 ? -4.441 8.082 13.377 1.00 98.12 119 ASP A O 1
ATOM 986 N N . ILE A 1 120 ? -4.278 6.025 14.267 1.00 97.50 120 ILE A N 1
ATOM 987 C CA . ILE A 1 120 ? -3.139 5.604 13.433 1.00 97.50 120 ILE A CA 1
ATOM 988 C C . ILE A 1 120 ? -3.485 5.724 11.946 1.00 97.50 120 ILE A C 1
ATOM 990 O O . ILE A 1 120 ? -2.711 6.306 11.186 1.00 97.50 120 ILE A O 1
ATOM 994 N N . LYS A 1 121 ? -4.656 5.248 11.515 1.00 96.25 121 LYS A N 1
ATOM 995 C CA . LYS A 1 121 ? -5.096 5.321 10.111 1.00 96.25 121 LYS A CA 1
ATOM 996 C C . LYS A 1 121 ? -5.292 6.762 9.620 1.00 96.25 121 LYS A C 1
ATOM 998 O O . LYS A 1 121 ? -5.129 7.041 8.432 1.00 96.25 121 LYS A O 1
ATOM 1003 N N . SER A 1 122 ? -5.632 7.676 10.527 1.00 95.25 122 SER A N 1
ATOM 1004 C CA . SER A 1 122 ? -5.776 9.108 10.244 1.00 95.25 122 SER A CA 1
ATOM 1005 C C . SER A 1 122 ? -4.445 9.870 10.244 1.00 95.25 122 SER A C 1
ATOM 1007 O O . SER A 1 122 ? -4.368 10.968 9.682 1.00 95.25 122 SER A O 1
ATOM 1009 N N . SER A 1 123 ? -3.400 9.283 10.836 1.00 97.62 123 SER A N 1
ATOM 1010 C CA . SER A 1 123 ? -2.091 9.909 11.000 1.00 97.62 123 SER A CA 1
ATOM 1011 C C . SER A 1 123 ? -1.411 10.226 9.666 1.00 97.62 123 SER A C 1
ATOM 1013 O O . SER A 1 123 ? -1.616 9.561 8.645 1.00 97.62 123 SER A O 1
ATOM 1015 N N . ALA A 1 124 ? -0.542 11.239 9.687 1.00 97.25 124 ALA A N 1
ATOM 1016 C CA . ALA A 1 124 ? 0.273 11.596 8.531 1.00 97.25 124 ALA A CA 1
ATOM 1017 C C . ALA A 1 124 ? 1.190 10.442 8.091 1.00 97.25 124 ALA A C 1
ATOM 1019 O O . ALA A 1 124 ? 1.361 10.237 6.895 1.00 97.25 124 ALA A O 1
ATOM 1020 N N . ASP A 1 125 ? 1.726 9.652 9.030 1.00 96.38 125 ASP A N 1
ATOM 1021 C CA . ASP A 1 125 ? 2.590 8.509 8.710 1.00 96.38 125 ASP A CA 1
ATOM 1022 C C . ASP A 1 125 ? 1.849 7.455 7.875 1.00 96.38 125 ASP A C 1
ATOM 1024 O O . ASP A 1 125 ? 2.321 7.062 6.809 1.00 96.38 125 ASP A O 1
ATOM 1028 N N . TYR A 1 126 ? 0.639 7.065 8.290 1.00 97.25 126 TYR A N 1
ATOM 1029 C CA . TYR A 1 126 ? -0.173 6.107 7.536 1.00 97.25 126 TYR A CA 1
ATOM 1030 C C . TYR A 1 126 ? -0.527 6.633 6.139 1.00 97.25 126 TYR A C 1
ATOM 1032 O O . TYR A 1 126 ? -0.401 5.913 5.143 1.00 97.25 126 TYR A O 1
ATOM 1040 N N . LYS A 1 127 ? -0.925 7.909 6.041 1.00 95.88 127 LYS A N 1
ATOM 1041 C CA . LYS A 1 127 ? -1.219 8.560 4.754 1.00 95.88 127 LYS A CA 1
ATOM 1042 C C . LYS A 1 127 ? 0.011 8.600 3.845 1.00 95.88 127 LYS A C 1
ATOM 1044 O O . LYS A 1 127 ? -0.104 8.258 2.669 1.00 95.88 127 LYS A O 1
ATOM 1049 N N . ASN A 1 128 ? 1.186 8.912 4.390 1.00 96.25 128 ASN A N 1
ATOM 1050 C CA . ASN A 1 128 ? 2.450 8.914 3.656 1.00 96.25 128 ASN A CA 1
ATOM 1051 C C . ASN A 1 128 ? 2.827 7.510 3.171 1.00 96.25 128 ASN A C 1
ATOM 1053 O O . ASN A 1 128 ? 3.179 7.348 2.006 1.00 96.25 128 ASN A O 1
ATOM 1057 N N . ARG A 1 129 ? 2.686 6.468 4.004 1.00 96.50 129 ARG A N 1
ATOM 1058 C CA . ARG A 1 129 ? 2.910 5.072 3.579 1.00 96.50 129 ARG A CA 1
ATOM 1059 C C . ARG A 1 129 ? 1.952 4.648 2.468 1.00 96.50 129 ARG A C 1
ATOM 1061 O O . ARG A 1 129 ? 2.364 3.974 1.525 1.00 96.50 129 ARG A O 1
ATOM 1068 N N . LYS A 1 130 ? 0.685 5.065 2.538 1.00 96.25 130 LYS A N 1
ATOM 1069 C CA . LYS A 1 130 ? -0.310 4.803 1.488 1.00 96.25 130 LYS A CA 1
ATOM 1070 C C . LYS A 1 130 ? 0.039 5.523 0.180 1.00 96.25 130 LYS A C 1
ATOM 1072 O O . LYS A 1 130 ? -0.045 4.911 -0.885 1.00 96.25 130 LYS A O 1
ATOM 1077 N N . ALA A 1 131 ? 0.464 6.785 0.252 1.00 95.75 131 ALA A N 1
ATOM 1078 C CA . ALA A 1 131 ? 0.962 7.531 -0.904 1.00 95.75 131 ALA A CA 1
ATOM 1079 C C . ALA A 1 131 ? 2.208 6.858 -1.503 1.00 95.75 131 ALA A C 1
ATOM 1081 O O . ALA A 1 131 ? 2.271 6.643 -2.712 1.00 95.75 131 ALA A O 1
ATOM 1082 N N . HIS A 1 132 ? 3.132 6.402 -0.656 1.00 95.94 132 HIS A N 1
ATOM 1083 C CA . HIS A 1 132 ? 4.323 5.677 -1.084 1.00 95.94 132 HIS A CA 1
ATOM 1084 C C . HIS A 1 132 ? 3.977 4.352 -1.786 1.00 95.94 132 HIS A C 1
ATOM 1086 O O . HIS A 1 132 ? 4.536 4.041 -2.836 1.00 95.94 132 HIS A O 1
ATOM 1092 N N . CYS A 1 133 ? 2.987 3.601 -1.291 1.00 96.88 133 CYS A N 1
ATOM 1093 C CA . CYS A 1 133 ? 2.488 2.411 -1.988 1.00 96.88 133 CYS A CA 1
ATOM 1094 C C . CYS A 1 133 ? 1.961 2.735 -3.394 1.00 96.88 133 CYS A C 1
ATOM 1096 O O . CYS A 1 133 ? 2.186 1.961 -4.327 1.00 96.88 133 CYS A O 1
ATOM 1098 N N . LYS A 1 134 ? 1.264 3.868 -3.561 1.00 95.44 134 LYS A N 1
ATOM 1099 C CA . LYS A 1 134 ? 0.752 4.322 -4.864 1.00 95.44 134 LYS A CA 1
ATOM 1100 C C . LYS A 1 134 ? 1.899 4.674 -5.819 1.00 95.44 134 LYS A C 1
ATOM 1102 O O . LYS A 1 134 ? 1.899 4.180 -6.945 1.00 95.44 134 LYS A O 1
ATOM 1107 N N . MET A 1 135 ? 2.886 5.437 -5.350 1.00 95.69 135 MET A N 1
ATOM 1108 C CA . MET A 1 135 ? 4.111 5.761 -6.094 1.00 95.69 135 MET A CA 1
ATOM 1109 C C . MET A 1 135 ? 4.847 4.491 -6.544 1.00 95.69 135 MET A C 1
ATOM 1111 O O . MET A 1 135 ? 5.106 4.306 -7.732 1.00 95.69 135 MET A O 1
ATOM 1115 N N . LEU A 1 136 ? 5.120 3.558 -5.620 1.00 96.81 136 LEU A N 1
ATOM 1116 C CA . LEU A 1 136 ? 5.789 2.293 -5.942 1.00 96.81 136 LEU A CA 1
ATOM 1117 C C . LEU A 1 136 ? 5.009 1.496 -6.986 1.00 96.81 136 LEU A C 1
ATOM 1119 O O . LEU A 1 136 ? 5.597 0.985 -7.934 1.00 96.81 136 LEU A O 1
ATOM 1123 N N . LYS A 1 137 ? 3.680 1.416 -6.866 1.00 95.75 137 LYS A N 1
ATOM 1124 C CA . LYS A 1 137 ? 2.844 0.726 -7.854 1.00 95.75 137 LYS A CA 1
ATOM 1125 C C . LYS A 1 137 ? 2.983 1.343 -9.251 1.00 95.75 137 LYS A C 1
ATOM 1127 O O . LYS A 1 137 ? 3.113 0.594 -10.222 1.00 95.75 137 LYS A O 1
ATOM 1132 N N . ASN A 1 138 ? 2.990 2.672 -9.352 1.00 95.75 138 ASN A N 1
ATOM 1133 C CA . ASN A 1 138 ? 3.172 3.385 -10.618 1.00 95.75 138 ASN A CA 1
ATOM 1134 C C . ASN A 1 138 ? 4.571 3.137 -11.204 1.00 95.75 138 ASN A C 1
ATOM 1136 O O . ASN A 1 138 ? 4.677 2.685 -12.348 1.00 95.75 138 ASN A O 1
ATOM 1140 N N . LYS A 1 139 ? 5.624 3.322 -10.393 1.00 96.69 139 LYS A N 1
ATOM 1141 C CA . LYS A 1 139 ? 7.023 3.050 -10.763 1.00 96.69 139 LYS A CA 1
ATOM 1142 C C . LYS A 1 139 ? 7.197 1.629 -11.291 1.00 96.69 139 LYS A C 1
ATOM 1144 O O . LYS A 1 139 ? 7.687 1.417 -12.398 1.00 96.69 139 LYS A O 1
ATOM 1149 N N . LEU A 1 140 ? 6.751 0.638 -10.521 1.00 97.88 140 LEU A N 1
ATOM 1150 C CA . LEU A 1 140 ? 6.884 -0.777 -10.863 1.00 97.88 140 LEU A CA 1
ATOM 1151 C C . LEU A 1 140 ? 6.116 -1.131 -12.138 1.00 97.88 140 LEU A C 1
ATOM 1153 O O . LEU A 1 140 ? 6.622 -1.890 -12.965 1.00 97.88 140 LEU A O 1
ATOM 1157 N N . SER A 1 141 ? 4.917 -0.574 -12.328 1.00 97.62 141 SER A N 1
ATOM 1158 C CA . SER A 1 141 ? 4.144 -0.770 -13.558 1.00 97.62 141 SER A CA 1
ATOM 1159 C C . SER A 1 141 ? 4.895 -0.249 -14.785 1.00 97.62 141 SER A C 1
ATOM 1161 O O . SER A 1 141 ? 4.941 -0.927 -15.814 1.00 97.62 141 SER A O 1
ATOM 1163 N N . HIS A 1 142 ? 5.521 0.924 -14.673 1.00 97.50 142 HIS A N 1
ATOM 1164 C CA . HIS A 1 142 ? 6.318 1.502 -15.752 1.00 97.50 142 HIS A CA 1
ATOM 1165 C C . HIS A 1 142 ? 7.566 0.670 -16.065 1.00 97.50 142 HIS A C 1
ATOM 1167 O O . HIS A 1 142 ? 7.768 0.285 -17.215 1.00 97.50 142 HIS A O 1
ATOM 1173 N N . ILE A 1 143 ? 8.350 0.295 -15.050 1.00 97.75 143 ILE A N 1
ATOM 1174 C CA . ILE A 1 143 ? 9.545 -0.546 -15.235 1.00 97.75 143 ILE A CA 1
ATOM 1175 C C . ILE A 1 143 ? 9.173 -1.879 -15.897 1.00 97.75 143 ILE A C 1
ATOM 1177 O O . ILE A 1 143 ? 9.819 -2.311 -16.854 1.00 97.75 143 ILE A O 1
ATOM 1181 N N . LYS A 1 144 ? 8.089 -2.516 -15.433 1.00 98.00 144 LYS A N 1
ATOM 1182 C CA . LYS A 1 144 ? 7.583 -3.762 -16.018 1.00 98.00 144 LYS A CA 1
ATOM 1183 C C . LYS A 1 144 ? 7.235 -3.595 -17.497 1.00 98.00 144 LYS A C 1
ATOM 1185 O O . LYS A 1 144 ? 7.571 -4.475 -18.288 1.00 98.00 144 LYS A O 1
ATOM 1190 N N . ARG A 1 145 ? 6.594 -2.481 -17.873 1.00 97.94 145 ARG A N 1
ATOM 1191 C CA . ARG A 1 145 ? 6.300 -2.145 -19.274 1.00 97.94 145 ARG A CA 1
ATOM 1192 C C . ARG A 1 145 ? 7.587 -2.013 -20.090 1.00 97.94 145 ARG A C 1
ATOM 1194 O O . ARG A 1 145 ? 7.710 -2.683 -21.106 1.00 97.94 145 ARG A O 1
ATOM 1201 N N . MET A 1 146 ? 8.576 -1.254 -19.612 1.00 98.00 146 MET A N 1
ATOM 1202 C CA . MET A 1 146 ? 9.859 -1.070 -20.311 1.00 98.00 146 MET A CA 1
ATOM 1203 C C . MET A 1 146 ? 10.600 -2.385 -20.580 1.00 98.00 146 MET A C 1
ATOM 1205 O O . MET A 1 146 ? 11.127 -2.581 -21.677 1.00 98.00 146 MET A O 1
ATOM 1209 N N . VAL A 1 147 ? 10.611 -3.301 -19.607 1.00 97.88 147 VAL A N 1
ATOM 1210 C CA . VAL A 1 147 ? 11.213 -4.635 -19.769 1.00 97.88 147 VAL A CA 1
ATOM 1211 C C . VAL A 1 147 ? 10.400 -5.495 -20.742 1.00 97.88 147 VAL A C 1
ATOM 1213 O O . VAL A 1 147 ? 10.972 -6.090 -21.652 1.00 97.88 147 VAL A O 1
ATOM 1216 N N . SER A 1 148 ? 9.072 -5.527 -20.594 1.00 97.56 148 SER A N 1
ATOM 1217 C CA . SER A 1 148 ? 8.181 -6.316 -21.456 1.00 97.56 148 SER A CA 1
ATOM 1218 C C . SER A 1 148 ? 8.232 -5.871 -22.920 1.00 97.56 148 SER A C 1
ATOM 1220 O O . SER A 1 148 ? 8.243 -6.708 -23.823 1.00 97.56 148 SER A O 1
ATOM 1222 N N . ASP A 1 149 ? 8.282 -4.561 -23.166 1.00 97.31 149 ASP A N 1
ATOM 1223 C CA . ASP A 1 149 ? 8.357 -3.992 -24.511 1.00 97.31 149 ASP A CA 1
ATOM 1224 C C . ASP A 1 149 ? 9.678 -4.376 -25.196 1.00 97.31 149 ASP A C 1
ATOM 1226 O O . ASP A 1 149 ? 9.698 -4.658 -26.393 1.00 97.31 149 ASP A O 1
ATOM 1230 N N . TYR A 1 150 ? 10.790 -4.410 -24.452 1.00 97.69 150 TYR A N 1
ATOM 1231 C CA . TYR A 1 150 ? 12.083 -4.868 -24.970 1.00 97.69 150 TYR A CA 1
ATOM 1232 C C . TYR A 1 150 ? 12.084 -6.358 -25.296 1.00 97.69 150 TYR A C 1
ATOM 1234 O O . TYR A 1 150 ? 12.494 -6.736 -26.393 1.00 97.69 150 TYR A O 1
ATOM 1242 N N . ASP A 1 151 ? 11.569 -7.186 -24.385 1.00 96.19 151 ASP A N 1
ATOM 1243 C CA . ASP A 1 151 ? 11.478 -8.634 -24.588 1.00 96.19 151 ASP A CA 1
ATOM 1244 C C . ASP A 1 151 ? 10.637 -8.975 -25.821 1.00 96.19 151 ASP A C 1
ATOM 1246 O O . ASP A 1 151 ? 11.017 -9.830 -26.617 1.00 96.19 151 ASP A O 1
ATOM 1250 N N . SER A 1 152 ? 9.546 -8.237 -26.033 1.00 96.44 152 SER A N 1
ATOM 1251 C CA . SER A 1 152 ? 8.665 -8.416 -27.191 1.00 96.44 152 SER A CA 1
ATOM 1252 C C . SER A 1 152 ? 9.320 -8.019 -28.518 1.00 96.44 152 SER A C 1
ATOM 1254 O O . SER A 1 152 ? 8.983 -8.591 -29.546 1.00 96.44 152 SER A O 1
ATOM 1256 N N . ARG A 1 153 ? 10.248 -7.048 -28.523 1.00 94.56 153 ARG A N 1
ATOM 1257 C CA . ARG A 1 153 ? 11.002 -6.645 -29.729 1.00 94.56 153 ARG A CA 1
ATOM 1258 C C . ARG A 1 153 ? 12.155 -7.589 -30.069 1.00 94.56 153 ARG A C 1
ATOM 1260 O O . ARG A 1 153 ? 12.644 -7.553 -31.195 1.00 94.56 153 ARG A O 1
ATOM 1267 N N . LYS A 1 154 ? 12.651 -8.334 -29.079 1.00 88.12 154 LYS A N 1
ATOM 1268 C CA . LYS A 1 154 ? 13.790 -9.249 -29.222 1.00 88.12 154 LYS A CA 1
ATOM 1269 C C . LYS A 1 154 ? 13.359 -10.688 -29.529 1.00 88.12 154 LYS A C 1
ATOM 1271 O O . LYS A 1 154 ? 14.183 -11.459 -30.020 1.00 88.12 154 LYS A O 1
ATOM 1276 N N . SER A 1 155 ? 12.117 -11.043 -29.188 1.00 75.56 155 SER A N 1
ATOM 1277 C CA . SER A 1 155 ? 11.482 -12.311 -29.569 1.00 75.56 155 SER A CA 1
ATOM 1278 C C . SER A 1 155 ? 11.246 -12.409 -31.071 1.00 75.56 155 SER A C 1
ATOM 1280 O O . SER A 1 155 ? 11.162 -13.574 -31.519 1.00 75.56 155 SER A O 1
#

Sequence (155 aa):
YVNTSNYNGSAKEPQQKKKRGRTRRANSDNYDADYTTGGESCDELDENWDREYPSVSSDQQRQEYKRDFDAGLQEYKRLQAELDEISKELSRLDKELDDYIEGSEEYKAAADEYNRLKDIKSSADYKNRKAHCKMLKNKLSHIKRMVSDYDSRKS

Radius of gyration: 33.37 Å; Cα contacts (8 Å, |Δi|>4): 67; chains: 1; bounding box: 114×70×60 Å

Mean predicted aligned error: 14.33 Å

Solvent-accessible surface area (backbone atoms only — not comparable to full-atom values): 9691 Å² total; per-residue (Å²): 136,89,83,86,86,89,85,88,85,88,84,80,86,81,91,84,82,88,81,83,85,76,81,86,72,83,78,80,80,73,80,76,72,81,70,78,70,69,82,71,80,71,73,77,80,79,72,63,50,62,77,82,56,50,80,52,85,47,73,68,57,39,52,50,48,49,52,52,40,54,53,50,50,53,51,40,52,52,54,49,49,59,59,47,48,58,53,50,52,46,59,48,35,55,52,50,50,74,72,38,58,88,85,39,70,66,29,50,52,43,50,53,53,43,52,52,53,51,50,48,62,69,30,68,68,46,48,49,53,52,51,48,45,51,52,45,52,51,52,44,52,50,50,50,48,32,46,52,56,38,53,65,74,73,106